Protein AF-A0A4V2B9X8-F1 (afdb_monomer_lite)

Structure (mmCIF, N/CA/C/O backbone):
data_AF-A0A4V2B9X8-F1
#
_entry.id   AF-A0A4V2B9X8-F1
#
loop_
_atom_site.group_PDB
_atom_site.id
_atom_site.type_symbol
_atom_site.label_atom_id
_atom_site.label_alt_id
_atom_site.label_comp_id
_atom_site.label_asym_id
_atom_site.label_entity_id
_atom_site.label_seq_id
_atom_site.pdbx_PDB_ins_code
_atom_site.Cartn_x
_atom_site.Cartn_y
_atom_site.Cartn_z
_atom_site.occupancy
_atom_site.B_iso_or_equiv
_atom_site.auth_seq_id
_atom_site.auth_comp_id
_atom_site.auth_asym_id
_atom_site.auth_atom_id
_atom_site.pdbx_PDB_model_num
ATOM 1 N N . MET A 1 1 ? 55.055 10.905 17.770 1.00 69.06 1 MET A N 1
ATOM 2 C CA . MET A 1 1 ? 53.898 10.118 18.263 1.00 69.06 1 MET A CA 1
ATOM 3 C C . MET A 1 1 ? 52.654 10.971 18.536 1.00 69.06 1 MET A C 1
ATOM 5 O O . MET A 1 1 ? 51.637 10.698 17.923 1.00 69.06 1 MET A O 1
ATOM 9 N N . LYS A 1 2 ? 52.709 12.044 19.347 1.00 72.94 2 LYS A N 1
ATOM 10 C CA . LYS A 1 2 ? 51.524 12.876 19.689 1.00 72.94 2 LYS A CA 1
ATOM 11 C C . LYS A 1 2 ? 50.773 13.483 18.485 1.00 72.94 2 LYS A C 1
ATOM 13 O O . LYS A 1 2 ? 49.552 13.467 18.461 1.00 72.94 2 LYS A O 1
ATOM 18 N N . LYS A 1 3 ? 51.497 13.963 17.465 1.00 81.25 3 LYS A N 1
ATOM 19 C CA . LYS A 1 3 ? 50.902 14.533 16.236 1.00 81.25 3 LYS A CA 1
ATOM 20 C C . LYS A 1 3 ? 50.180 13.485 15.379 1.00 81.25 3 LYS A C 1
ATOM 22 O O . LYS A 1 3 ? 49.126 13.776 14.837 1.00 81.25 3 LYS A O 1
ATOM 27 N N . LEU A 1 4 ? 50.724 12.267 15.313 1.00 87.56 4 LEU A N 1
ATOM 28 C CA . LEU A 1 4 ? 50.104 11.138 14.610 1.00 87.56 4 LEU A CA 1
ATOM 29 C C . LEU A 1 4 ? 48.800 10.719 15.305 1.00 87.56 4 LEU A C 1
ATOM 31 O O . LEU A 1 4 ? 47.797 10.464 14.654 1.00 87.56 4 LEU A O 1
ATOM 35 N N . LEU A 1 5 ? 48.819 10.716 16.639 1.00 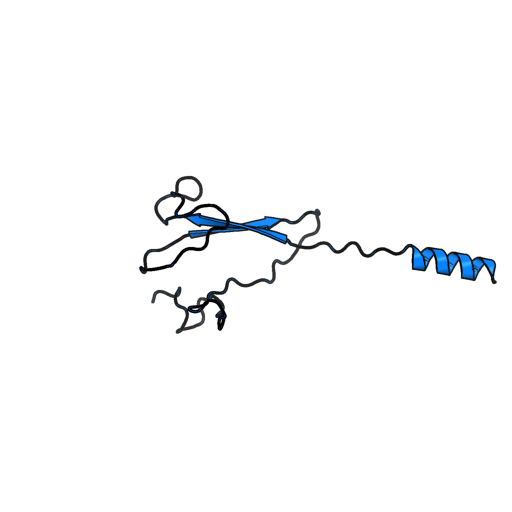90.12 5 LEU A N 1
ATOM 36 C CA . LEU A 1 5 ? 47.675 10.359 17.473 1.00 90.12 5 LEU A CA 1
ATOM 37 C C . LEU A 1 5 ? 46.546 11.397 17.362 1.00 90.12 5 LEU A C 1
ATOM 39 O O . LEU A 1 5 ? 45.386 11.027 17.227 1.00 90.12 5 LEU A O 1
ATOM 43 N N . LEU A 1 6 ? 46.893 12.688 17.321 1.00 90.81 6 LEU A N 1
ATOM 44 C CA . LEU A 1 6 ? 45.939 13.771 17.066 1.00 90.81 6 LEU A CA 1
ATOM 45 C C . LEU A 1 6 ? 45.311 13.658 15.666 1.00 90.81 6 LEU A C 1
ATOM 47 O O . LEU A 1 6 ? 44.109 13.842 15.515 1.00 90.81 6 LEU A O 1
ATOM 51 N N . PHE A 1 7 ? 46.110 13.311 14.654 1.00 89.19 7 PHE A N 1
ATOM 52 C CA . PHE A 1 7 ? 45.627 13.141 13.282 1.00 89.19 7 PHE A CA 1
ATOM 53 C C . PHE A 1 7 ? 44.679 11.939 13.146 1.00 89.19 7 PHE A C 1
ATOM 55 O O . PHE A 1 7 ? 43.623 12.050 12.530 1.00 89.19 7 PHE A O 1
ATOM 62 N N . ALA A 1 8 ? 45.012 10.813 13.784 1.00 88.31 8 ALA A N 1
ATOM 63 C CA . ALA A 1 8 ? 44.138 9.643 13.854 1.00 88.31 8 ALA A CA 1
ATOM 64 C C . ALA A 1 8 ? 42.822 9.952 14.589 1.00 88.31 8 ALA A C 1
ATOM 66 O O . ALA A 1 8 ? 41.755 9.527 14.154 1.00 88.31 8 ALA A O 1
ATOM 67 N N . PHE A 1 9 ? 42.882 10.744 15.663 1.00 89.56 9 PHE A N 1
ATOM 68 C CA . PHE A 1 9 ? 41.694 11.187 16.390 1.00 89.56 9 PHE A CA 1
ATOM 69 C C . PHE A 1 9 ? 40.788 12.084 15.532 1.00 89.56 9 PHE A C 1
ATOM 71 O O . PHE A 1 9 ? 39.579 11.883 15.520 1.00 89.56 9 PHE A O 1
ATOM 78 N N . LEU A 1 10 ? 41.352 13.016 14.755 1.00 88.94 10 LEU A N 1
ATOM 79 C CA . LEU A 1 10 ? 40.588 13.855 13.819 1.00 88.94 10 LEU A CA 1
ATOM 80 C C . LEU A 1 10 ? 39.931 13.048 12.688 1.00 88.94 10 LEU A C 1
ATOM 82 O O . LEU A 1 10 ? 38.807 13.356 12.296 1.00 88.94 10 LEU A O 1
ATOM 86 N N . LEU A 1 11 ? 40.593 12.003 12.185 1.00 87.88 11 LEU A N 1
ATOM 87 C CA . LEU A 1 11 ? 40.023 11.103 11.173 1.00 87.88 11 LEU A CA 1
ATOM 88 C C . LEU A 1 11 ? 38.858 10.275 11.727 1.00 87.88 11 LEU A C 1
ATOM 90 O O . LEU A 1 11 ? 37.837 10.122 11.065 1.00 87.88 11 LEU A O 1
ATOM 94 N N . LEU A 1 12 ? 38.974 9.785 12.962 1.00 84.50 12 LEU A N 1
ATOM 95 C CA . LEU A 1 12 ? 37.888 9.065 13.631 1.00 84.50 12 LEU A CA 1
ATOM 96 C C . LEU A 1 12 ? 36.725 9.995 14.005 1.00 84.50 12 LEU A C 1
ATOM 98 O O . LEU A 1 12 ? 35.568 9.613 13.865 1.00 84.50 12 LEU A O 1
ATOM 102 N N . ALA A 1 13 ? 37.017 11.228 14.423 1.00 82.44 13 ALA A N 1
ATOM 103 C CA . ALA A 1 13 ? 36.007 12.227 14.771 1.00 82.44 13 ALA A CA 1
ATOM 104 C C . ALA A 1 13 ? 35.258 12.796 13.552 1.00 82.44 13 ALA A C 1
ATOM 106 O O . ALA A 1 13 ? 34.179 13.359 13.713 1.00 82.44 13 ALA A O 1
ATOM 107 N N . SER A 1 14 ? 35.810 12.654 12.343 1.00 79.62 14 SER A N 1
ATOM 108 C CA . SER A 1 14 ? 35.170 13.070 11.085 1.00 79.62 14 SER A CA 1
ATOM 109 C C . SER A 1 14 ? 34.459 11.927 10.351 1.00 79.62 14 SER A C 1
ATOM 111 O O . SER A 1 14 ? 33.884 12.142 9.282 1.00 79.62 14 SER A O 1
ATOM 113 N N . TYR A 1 15 ? 34.442 10.718 10.922 1.00 78.69 15 TYR A N 1
ATOM 114 C CA . TYR A 1 15 ? 33.696 9.600 10.360 1.00 78.69 15 TYR A CA 1
ATOM 115 C C . TYR A 1 15 ? 32.184 9.841 10.481 1.00 78.69 15 TYR A C 1
ATOM 117 O O . TYR A 1 15 ? 31.653 10.021 11.576 1.00 78.69 15 TYR A O 1
ATOM 125 N N . SER A 1 16 ? 31.476 9.807 9.352 1.00 74.56 16 SER A N 1
ATOM 126 C CA . SER A 1 16 ? 30.013 9.839 9.308 1.00 74.56 16 SER A CA 1
ATOM 127 C C . SER A 1 16 ? 29.491 8.573 8.634 1.00 74.56 16 SER A C 1
ATOM 129 O O . SER A 1 16 ? 29.966 8.167 7.574 1.00 74.56 16 SER A O 1
ATOM 131 N N . ASN A 1 17 ? 28.506 7.931 9.263 1.00 68.19 17 ASN A N 1
ATOM 132 C CA . ASN A 1 17 ? 27.790 6.815 8.657 1.00 68.19 17 ASN A CA 1
ATOM 133 C C . ASN A 1 17 ? 26.674 7.373 7.771 1.00 68.19 17 ASN A C 1
ATOM 135 O O . ASN A 1 17 ? 25.725 7.969 8.279 1.00 68.19 17 ASN A O 1
ATOM 139 N N . VAL A 1 18 ? 26.754 7.152 6.460 1.00 63.09 18 VAL A N 1
ATOM 140 C CA . VAL A 1 18 ? 25.622 7.388 5.556 1.00 63.09 18 VAL A CA 1
ATOM 141 C C . VAL A 1 18 ? 24.869 6.073 5.411 1.00 63.09 18 VAL A C 1
ATOM 143 O O . VAL A 1 18 ? 25.284 5.177 4.679 1.00 63.09 18 VAL A O 1
ATOM 146 N N . PHE A 1 19 ? 23.764 5.937 6.140 1.00 64.81 19 PHE A N 1
ATOM 147 C CA . PHE A 1 19 ? 22.881 4.792 5.975 1.00 64.81 19 PHE A CA 1
ATOM 148 C C . PHE A 1 19 ? 21.922 5.029 4.820 1.00 64.81 19 PHE A C 1
ATOM 150 O O . PHE A 1 19 ? 21.273 6.064 4.688 1.00 64.81 19 PHE A O 1
ATOM 157 N N . ALA A 1 20 ? 21.829 4.017 3.979 1.00 63.84 20 ALA A N 1
ATOM 158 C CA . ALA A 1 20 ? 20.970 4.011 2.827 1.00 63.84 20 ALA A CA 1
ATOM 159 C C . ALA A 1 20 ? 19.636 3.351 3.223 1.00 63.84 20 ALA A C 1
ATOM 161 O O . ALA A 1 20 ? 19.571 2.124 3.329 1.00 63.84 20 ALA A O 1
ATOM 162 N N . TYR A 1 21 ? 18.592 4.146 3.454 1.00 73.94 21 TYR A N 1
ATOM 163 C CA . TYR A 1 21 ? 17.283 3.661 3.905 1.00 73.94 21 TYR A CA 1
ATOM 164 C C . TYR A 1 21 ? 16.297 3.502 2.743 1.00 73.94 21 TYR A C 1
ATOM 166 O O . TYR A 1 21 ? 16.285 4.315 1.822 1.00 73.94 21 TYR A O 1
ATOM 174 N N . LEU A 1 22 ? 15.471 2.451 2.797 1.00 85.00 22 LEU A N 1
ATOM 175 C CA . LEU A 1 22 ? 14.195 2.444 2.084 1.00 85.00 22 LEU A CA 1
ATOM 176 C C . LEU A 1 22 ? 13.201 3.231 2.926 1.00 85.00 22 LEU A C 1
ATOM 178 O O . LEU A 1 22 ? 13.005 2.907 4.100 1.00 85.00 22 LEU A O 1
ATOM 182 N N . THR A 1 23 ? 12.565 4.224 2.322 1.00 86.62 23 THR A N 1
ATOM 183 C CA . THR A 1 23 ? 11.543 5.025 2.995 1.00 86.62 23 THR A CA 1
ATOM 184 C C . THR A 1 23 ? 10.202 4.751 2.341 1.00 86.62 23 THR A C 1
ATOM 186 O O . THR A 1 23 ? 10.076 4.876 1.124 1.00 86.62 23 THR A O 1
ATOM 189 N N . GLN A 1 24 ? 9.201 4.380 3.138 1.00 88.44 24 GLN A N 1
ATOM 190 C CA . GLN A 1 24 ? 7.816 4.388 2.683 1.00 88.44 24 GLN A CA 1
ATOM 19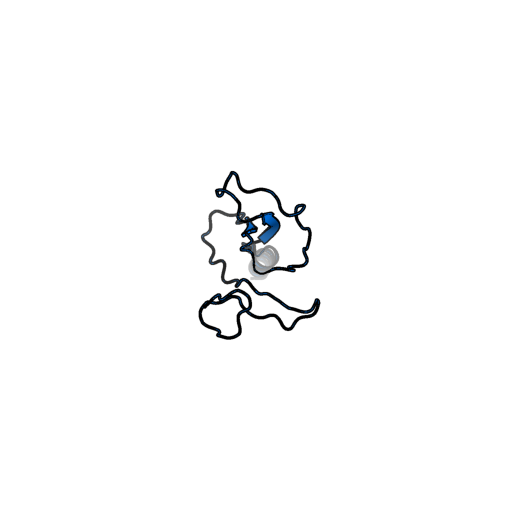1 C C . GLN A 1 24 ? 7.292 5.823 2.771 1.00 88.44 24 GLN A C 1
ATOM 193 O O . GLN A 1 24 ? 7.347 6.423 3.843 1.00 88.44 24 GLN A O 1
ATOM 198 N N . GLY A 1 25 ? 6.839 6.367 1.644 1.00 91.75 25 GLY A N 1
ATOM 199 C CA . GLY A 1 25 ? 6.292 7.720 1.562 1.00 91.75 25 GLY A CA 1
ATOM 200 C C . GLY A 1 25 ? 4.783 7.698 1.759 1.00 91.75 25 GLY A C 1
ATOM 201 O O . GLY A 1 25 ? 4.283 7.659 2.881 1.00 91.75 25 GLY A O 1
ATOM 202 N N . HIS A 1 26 ? 4.067 7.683 0.642 1.00 95.69 26 HIS A N 1
ATOM 203 C CA . HIS A 1 26 ? 2.615 7.752 0.604 1.00 95.69 26 HIS A CA 1
ATOM 204 C C . HIS A 1 26 ? 1.946 6.395 0.382 1.00 95.69 26 HIS A C 1
ATOM 206 O O . HIS A 1 26 ? 2.541 5.445 -0.138 1.00 95.69 26 HIS A O 1
ATOM 212 N N . PHE A 1 27 ? 0.661 6.314 0.721 1.00 95.50 27 PHE A N 1
ATOM 213 C CA . PHE A 1 27 ? -0.201 5.218 0.283 1.00 95.50 27 PHE A CA 1
ATOM 214 C C . PHE A 1 27 ? -1.514 5.730 -0.299 1.00 95.50 27 PHE A C 1
ATOM 216 O O . PHE A 1 27 ? -1.971 6.843 -0.018 1.00 95.50 27 PHE A O 1
ATOM 223 N N . ARG A 1 28 ? -2.159 4.899 -1.123 1.00 96.75 28 ARG A N 1
ATOM 224 C CA . ARG A 1 28 ? -3.493 5.216 -1.633 1.00 96.75 28 ARG A CA 1
ATOM 225 C C . ARG A 1 28 ? -4.315 3.985 -1.976 1.00 96.75 28 ARG A C 1
ATOM 227 O O . ARG A 1 28 ? -3.817 3.025 -2.564 1.00 96.75 28 ARG A O 1
ATOM 234 N N . TRP A 1 29 ? -5.604 4.058 -1.660 1.00 95.94 29 TRP A N 1
ATOM 235 C CA . TRP A 1 29 ? -6.582 3.017 -1.964 1.00 95.94 29 TRP A CA 1
ATOM 236 C C . TRP A 1 29 ? -7.232 3.237 -3.334 1.00 95.94 29 TRP A C 1
ATOM 238 O O . TRP A 1 29 ? -7.676 4.345 -3.657 1.00 95.94 29 TRP A O 1
ATOM 248 N N . ARG A 1 30 ? -7.349 2.167 -4.125 1.00 96.50 30 ARG A N 1
ATOM 249 C CA . ARG A 1 30 ? -8.125 2.126 -5.375 1.00 96.50 30 ARG A CA 1
ATOM 250 C C . ARG A 1 30 ? -9.209 1.061 -5.319 1.00 96.50 30 ARG A C 1
ATOM 252 O O . ARG A 1 30 ? -9.058 0.038 -4.650 1.00 96.50 30 ARG A O 1
ATOM 259 N N . ASN A 1 31 ? -10.286 1.302 -6.056 1.00 95.06 31 ASN A N 1
ATOM 260 C CA . ASN A 1 31 ? -11.260 0.261 -6.353 1.00 95.06 31 ASN A CA 1
ATOM 261 C C . ASN A 1 31 ? -10.635 -0.780 -7.305 1.00 95.06 31 ASN A C 1
ATOM 263 O O . ASN A 1 31 ? -9.657 -0.501 -8.004 1.00 95.06 31 ASN A O 1
ATOM 267 N N . ASN A 1 32 ? -11.168 -2.003 -7.313 1.00 94.69 32 ASN A N 1
ATOM 268 C CA . ASN A 1 32 ? -10.751 -3.056 -8.244 1.00 94.69 32 ASN A CA 1
ATOM 269 C C . ASN A 1 32 ? -11.611 -3.038 -9.523 1.00 94.69 32 ASN A C 1
ATOM 271 O O . ASN A 1 32 ? -12.251 -4.028 -9.855 1.00 94.69 32 ASN A O 1
ATOM 275 N N . ASP A 1 33 ? -11.665 -1.898 -10.211 1.00 95.69 33 ASP A N 1
ATOM 276 C CA . ASP A 1 33 ? -12.618 -1.600 -11.296 1.00 95.69 33 ASP A CA 1
ATOM 277 C C . ASP A 1 33 ? -11.942 -1.174 -12.614 1.00 95.69 33 ASP A C 1
ATOM 279 O O . ASP A 1 33 ? -12.536 -0.497 -13.448 1.00 95.69 33 ASP A O 1
ATOM 283 N N . GLY A 1 34 ? -10.685 -1.564 -12.822 1.00 94.38 34 GLY A N 1
ATOM 284 C CA . GLY A 1 34 ? -9.946 -1.213 -14.033 1.00 94.38 34 GLY A CA 1
ATOM 285 C C . GLY A 1 34 ? -8.552 -1.819 -14.081 1.00 94.38 34 GLY A C 1
ATOM 286 O O . GLY A 1 34 ? -8.253 -2.794 -13.388 1.00 94.38 34 GLY A O 1
ATOM 287 N N . THR A 1 35 ? -7.666 -1.225 -14.873 1.00 93.88 35 THR A N 1
ATOM 288 C CA . THR A 1 35 ? -6.251 -1.607 -14.948 1.00 93.88 35 THR A CA 1
ATOM 289 C C . THR A 1 35 ? -5.440 -0.886 -13.876 1.00 93.88 35 THR A C 1
ATOM 291 O O . THR A 1 35 ? -5.975 -0.163 -13.029 1.00 93.88 35 THR A O 1
ATOM 294 N N . GLU A 1 36 ? -4.125 -1.075 -13.908 1.00 88.25 36 GLU A N 1
ATOM 295 C CA . GLU A 1 36 ? -3.203 -0.315 -13.081 1.00 88.25 36 GLU A CA 1
ATOM 296 C C . GLU A 1 36 ? -3.408 1.211 -13.239 1.00 88.25 36 GLU A C 1
ATOM 298 O O . GLU A 1 36 ? -3.443 1.948 -12.243 1.00 88.25 36 GLU A O 1
ATOM 303 N N . THR A 1 37 ? -3.587 1.684 -14.474 1.00 91.56 37 THR A N 1
ATOM 304 C CA . THR A 1 37 ? -3.710 3.110 -14.798 1.00 91.56 37 THR A CA 1
ATOM 305 C C . THR A 1 37 ? -5.146 3.625 -14.685 1.00 91.56 37 THR A C 1
ATOM 307 O O . THR A 1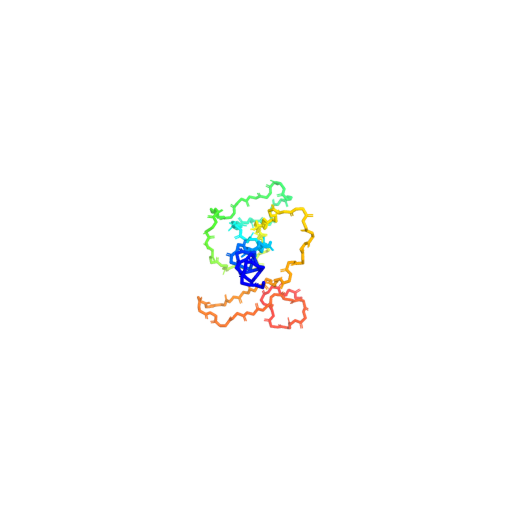 37 ? -5.331 4.763 -14.252 1.00 91.56 37 THR A O 1
ATOM 310 N N . THR A 1 38 ? -6.157 2.801 -14.996 1.00 95.50 38 THR A N 1
ATOM 311 C CA . THR A 1 38 ? -7.553 3.258 -15.149 1.00 95.50 38 THR A CA 1
ATOM 312 C C . THR A 1 38 ? -8.473 3.036 -13.948 1.00 95.50 38 THR A C 1
ATOM 314 O O . THR A 1 38 ? -9.542 3.636 -13.921 1.00 95.50 38 THR A O 1
ATOM 317 N N . ALA A 1 39 ? -8.096 2.220 -12.955 1.00 96.88 39 ALA A N 1
ATOM 318 C CA . ALA A 1 39 ? -8.939 1.982 -11.771 1.00 96.88 39 ALA A CA 1
ATOM 319 C C . ALA A 1 39 ? -9.338 3.289 -11.059 1.00 96.88 39 ALA A C 1
ATOM 321 O O . ALA A 1 39 ? -8.573 4.242 -11.051 1.00 96.88 39 ALA A O 1
ATOM 322 N N . THR A 1 40 ? -10.480 3.395 -10.395 1.00 96.62 40 THR A N 1
ATOM 323 C CA . THR A 1 40 ? -10.854 4.651 -9.716 1.00 96.62 40 THR A CA 1
ATOM 324 C C . THR A 1 40 ? -10.213 4.771 -8.327 1.00 96.62 40 THR A C 1
ATOM 326 O O . THR A 1 40 ? -9.838 3.779 -7.692 1.00 96.62 40 THR A O 1
ATOM 329 N N . TRP A 1 41 ? -10.022 6.004 -7.844 1.00 95.81 41 TRP A N 1
ATOM 330 C CA . TRP A 1 41 ? -9.544 6.243 -6.478 1.00 95.81 41 TRP A CA 1
ATOM 331 C C . TRP A 1 41 ? -10.661 5.953 -5.480 1.00 95.81 41 TRP A C 1
ATOM 333 O O . TRP A 1 41 ? -11.753 6.502 -5.602 1.00 95.81 41 TRP A O 1
ATOM 343 N N . LYS A 1 42 ? -10.380 5.123 -4.472 1.00 95.62 42 LYS A N 1
ATOM 344 C CA . LYS A 1 42 ? -11.347 4.830 -3.405 1.00 95.62 42 LYS A CA 1
ATOM 345 C C . LYS A 1 42 ? -11.319 5.890 -2.305 1.00 95.62 42 LYS A C 1
ATOM 347 O O . LYS A 1 42 ? -12.337 6.147 -1.675 1.00 95.62 42 LYS A O 1
ATOM 352 N N . ALA A 1 43 ? -10.152 6.488 -2.079 1.00 97.00 43 ALA A N 1
ATOM 353 C CA . ALA A 1 43 ? -9.937 7.529 -1.084 1.00 97.00 43 ALA A CA 1
ATOM 354 C C . ALA A 1 43 ? -8.848 8.523 -1.523 1.00 97.00 43 ALA A C 1
ATOM 356 O O . ALA A 1 43 ? -8.130 8.323 -2.517 1.00 97.00 43 ALA A O 1
ATOM 357 N N . GLY A 1 44 ? -8.726 9.607 -0.753 1.00 97.62 44 GLY A N 1
ATOM 358 C CA . GLY A 1 44 ? -7.577 10.507 -0.800 1.00 97.62 44 GLY A CA 1
ATOM 359 C C . GLY A 1 44 ? -6.259 9.773 -0.533 1.00 97.62 44 GLY A C 1
ATOM 360 O O . GLY A 1 44 ? -6.243 8.647 -0.031 1.00 97.62 44 GLY A O 1
ATOM 361 N N . GLN A 1 45 ? -5.146 10.405 -0.903 1.00 97.44 45 GLN A N 1
ATOM 362 C CA . GLN A 1 45 ? -3.824 9.930 -0.495 1.00 97.44 45 GLN A CA 1
ATOM 363 C C . GLN A 1 45 ? -3.719 9.980 1.033 1.00 97.44 45 GLN A C 1
ATOM 365 O O . GLN A 1 45 ? -4.331 10.846 1.658 1.00 97.44 45 GLN A O 1
ATOM 370 N N . ASP A 1 46 ? -3.009 9.020 1.620 1.00 96.56 46 ASP A N 1
ATOM 371 C CA . ASP A 1 46 ? -2.749 8.925 3.062 1.00 96.56 46 ASP A CA 1
ATOM 372 C C . ASP A 1 46 ? -4.016 8.909 3.936 1.00 96.56 46 ASP A C 1
ATOM 374 O O . ASP A 1 46 ? -3.998 9.214 5.126 1.00 96.56 46 ASP A O 1
ATOM 378 N N . THR A 1 47 ? -5.147 8.533 3.337 1.00 95.38 47 THR A N 1
ATOM 379 C CA . THR A 1 47 ? -6.445 8.488 4.004 1.00 95.38 47 THR A CA 1
ATOM 380 C C . THR A 1 47 ? -6.795 7.044 4.340 1.00 95.38 47 THR A C 1
ATOM 382 O O . THR A 1 47 ? -6.933 6.199 3.450 1.00 95.38 47 THR A O 1
ATOM 385 N N . ALA A 1 48 ? -6.956 6.755 5.631 1.00 90.31 48 ALA A N 1
ATOM 386 C CA . ALA A 1 48 ? -7.452 5.464 6.091 1.00 90.31 48 ALA A CA 1
ATOM 387 C C . ALA A 1 48 ? -8.900 5.234 5.626 1.00 90.31 48 ALA A C 1
ATOM 389 O O . ALA A 1 48 ? -9.692 6.168 5.508 1.00 90.31 48 ALA A O 1
ATOM 390 N N . ILE A 1 49 ? -9.255 3.973 5.394 1.00 90.06 49 ILE A N 1
ATOM 391 C CA . ILE A 1 49 ? -10.621 3.566 5.057 1.00 90.06 49 ILE A CA 1
ATOM 392 C C . ILE A 1 49 ? -11.093 2.494 6.030 1.00 90.06 49 ILE A C 1
ATOM 394 O O . ILE A 1 49 ? -10.294 1.728 6.567 1.00 90.06 49 ILE A O 1
ATOM 398 N N . LYS A 1 50 ? -12.409 2.392 6.197 1.00 87.06 50 LYS A N 1
ATOM 399 C CA . LYS A 1 50 ? -13.036 1.220 6.801 1.00 87.06 50 LYS A CA 1
ATOM 400 C C . LYS A 1 50 ? -13.406 0.240 5.687 1.00 87.06 50 LYS A C 1
ATOM 402 O O . LYS A 1 50 ? -14.127 0.613 4.765 1.00 87.06 50 LYS A O 1
ATOM 407 N N . ILE A 1 51 ? -12.919 -0.996 5.767 1.00 85.62 51 ILE A N 1
ATOM 408 C CA . ILE A 1 51 ? -13.332 -2.081 4.867 1.00 85.62 51 ILE A CA 1
ATOM 409 C C . ILE A 1 51 ? -14.636 -2.661 5.422 1.00 85.62 51 ILE A C 1
ATOM 411 O O . ILE A 1 51 ? -14.683 -3.090 6.572 1.00 85.62 51 ILE A O 1
ATOM 415 N N . THR A 1 52 ? -15.711 -2.595 4.637 1.00 86.69 52 THR A N 1
ATOM 416 C CA . THR A 1 52 ? -17.077 -2.964 5.065 1.00 86.69 52 THR A CA 1
ATOM 417 C C . THR A 1 52 ? -17.698 -4.081 4.235 1.00 86.69 52 THR A C 1
ATOM 419 O O . THR A 1 52 ? -18.798 -4.524 4.543 1.00 86.69 52 THR A O 1
ATOM 422 N N . ASP A 1 53 ? -17.038 -4.493 3.158 1.00 86.25 53 ASP A N 1
ATOM 423 C CA . ASP A 1 53 ? -17.468 -5.574 2.284 1.00 86.25 53 ASP A CA 1
ATOM 424 C C . ASP A 1 53 ? -16.262 -6.435 1.891 1.00 86.25 53 ASP A C 1
ATOM 426 O O . ASP A 1 53 ? -15.118 -6.124 2.224 1.00 86.25 53 ASP A O 1
ATOM 430 N N . HIS A 1 54 ? -16.532 -7.541 1.204 1.00 84.19 54 HIS A N 1
ATOM 431 C CA . HIS A 1 54 ? -15.509 -8.479 0.740 1.00 84.19 54 HIS A CA 1
ATOM 432 C C . HIS A 1 54 ? -15.085 -8.213 -0.710 1.00 84.19 54 HIS A C 1
ATOM 434 O O . HIS A 1 54 ? -14.512 -9.083 -1.366 1.00 84.19 54 HIS A O 1
ATOM 440 N N . LYS A 1 55 ? -15.399 -7.034 -1.265 1.00 86.56 55 LYS A N 1
ATOM 441 C CA . LYS A 1 55 ? -14.992 -6.728 -2.636 1.00 86.56 55 LYS A CA 1
ATOM 442 C C . LYS A 1 55 ? -13.485 -6.533 -2.667 1.00 86.56 55 LYS A C 1
ATOM 444 O O . LYS A 1 55 ? -12.913 -5.854 -1.816 1.00 86.56 55 LYS A O 1
ATOM 449 N N . ALA A 1 56 ? -12.853 -7.084 -3.699 1.00 89.12 56 ALA A N 1
ATOM 450 C CA . ALA A 1 56 ? -11.440 -6.856 -3.935 1.00 89.12 56 ALA A CA 1
ATOM 451 C C . ALA A 1 56 ? -11.138 -5.347 -3.974 1.00 89.12 56 ALA A C 1
ATOM 453 O O . ALA A 1 56 ? -11.834 -4.555 -4.616 1.00 89.12 56 ALA A O 1
ATOM 454 N N . ILE A 1 57 ? -10.070 -4.966 -3.285 1.00 91.31 57 ILE A N 1
ATOM 455 C CA . ILE A 1 57 ? -9.565 -3.602 -3.176 1.00 91.31 57 ILE A CA 1
ATOM 456 C C . ILE A 1 57 ? -8.078 -3.606 -3.517 1.00 91.31 57 ILE A C 1
ATOM 458 O O . ILE A 1 57 ? -7.397 -4.615 -3.349 1.00 91.31 57 ILE A O 1
ATOM 462 N N . ARG A 1 58 ? -7.560 -2.479 -4.004 1.00 94.25 58 ARG A N 1
ATOM 463 C CA . ARG A 1 58 ? -6.142 -2.326 -4.330 1.00 94.25 58 ARG A CA 1
ATOM 464 C C . ARG A 1 58 ? -5.487 -1.302 -3.411 1.00 94.25 58 ARG A C 1
ATOM 466 O O . ARG A 1 58 ? -6.006 -0.197 -3.241 1.00 94.25 58 ARG A O 1
ATOM 473 N N . LEU A 1 59 ? -4.323 -1.655 -2.878 1.00 92.88 59 LEU A N 1
ATOM 474 C CA . LEU A 1 59 ? -3.434 -0.756 -2.149 1.00 92.88 59 LEU A CA 1
ATOM 475 C C . LEU A 1 59 ? -2.240 -0.402 -3.040 1.00 92.88 59 LEU A C 1
ATOM 477 O O . LEU A 1 59 ? -1.595 -1.288 -3.595 1.00 92.88 59 LEU A O 1
ATOM 481 N N . ARG A 1 60 ? -1.938 0.890 -3.168 1.00 93.94 60 ARG A N 1
AT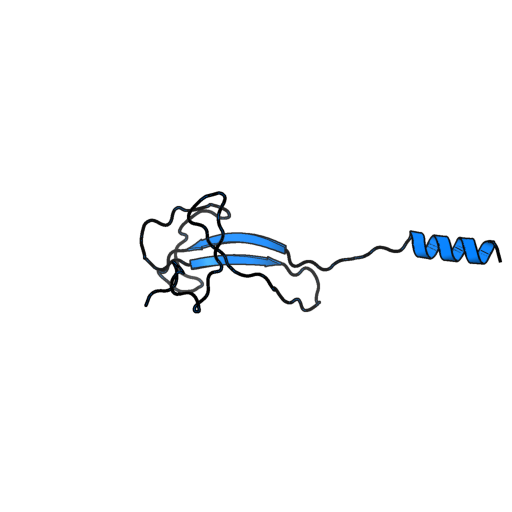OM 482 C CA . ARG A 1 60 ? -0.671 1.380 -3.719 1.00 93.94 60 ARG A CA 1
ATOM 483 C C . ARG A 1 60 ? 0.174 1.961 -2.599 1.00 93.94 60 ARG A C 1
ATOM 485 O O . ARG A 1 60 ? -0.349 2.709 -1.775 1.00 93.94 60 ARG A O 1
ATOM 492 N N . ILE A 1 61 ? 1.461 1.636 -2.613 1.00 93.19 61 ILE A N 1
ATOM 493 C CA . ILE A 1 61 ? 2.447 2.081 -1.629 1.00 93.19 61 ILE A CA 1
ATOM 494 C C . ILE A 1 61 ? 3.619 2.689 -2.389 1.00 93.19 61 ILE A C 1
ATOM 496 O O . ILE A 1 61 ? 4.096 2.109 -3.365 1.00 93.19 61 ILE A O 1
ATOM 500 N N . GLU A 1 62 ? 4.073 3.849 -1.942 1.00 92.81 62 GLU A N 1
ATOM 501 C CA . GLU A 1 62 ? 5.298 4.465 -2.420 1.00 92.81 62 GLU A CA 1
ATOM 502 C C . GLU A 1 62 ? 6.480 4.010 -1.568 1.00 92.81 62 GLU A C 1
ATOM 504 O O . GLU A 1 62 ? 6.471 4.145 -0.344 1.00 92.81 62 GLU A O 1
ATOM 509 N N . ILE A 1 63 ? 7.515 3.501 -2.232 1.00 89.75 63 ILE A N 1
ATOM 510 C CA . ILE A 1 63 ? 8.791 3.147 -1.616 1.00 89.75 63 ILE A CA 1
ATOM 511 C C . ILE A 1 63 ? 9.886 3.892 -2.372 1.00 89.75 63 ILE A C 1
ATOM 513 O O . ILE A 1 63 ? 10.049 3.712 -3.577 1.00 89.75 63 ILE A O 1
ATOM 517 N N . SER A 1 64 ? 10.649 4.706 -1.651 1.00 88.94 64 SER A N 1
ATOM 518 C CA . SER A 1 64 ? 11.786 5.442 -2.189 1.00 88.94 64 SER A CA 1
ATOM 519 C C . SER A 1 64 ? 13.094 4.743 -1.834 1.00 88.94 64 SER A C 1
ATOM 521 O O . SER A 1 64 ? 13.334 4.384 -0.677 1.00 88.94 64 SER A O 1
ATOM 523 N N . ASN A 1 65 ? 13.946 4.565 -2.845 1.00 86.94 65 ASN A N 1
ATOM 524 C CA . ASN A 1 65 ? 15.343 4.184 -2.693 1.00 86.94 65 ASN A CA 1
ATOM 525 C C . ASN A 1 65 ? 16.207 5.320 -3.247 1.00 86.94 65 ASN A C 1
ATOM 527 O O . ASN A 1 65 ? 16.343 5.473 -4.458 1.00 86.94 65 ASN A O 1
ATOM 531 N N . SER A 1 66 ? 16.752 6.146 -2.358 1.00 81.38 66 SER A N 1
ATOM 532 C CA . SER A 1 66 ? 17.420 7.400 -2.724 1.00 81.38 66 SER A CA 1
ATOM 533 C C . SER A 1 66 ? 18.867 7.238 -3.197 1.00 81.38 66 SER A C 1
ATOM 535 O O . SER A 1 66 ? 19.528 8.228 -3.505 1.00 81.38 66 SER A O 1
ATOM 537 N N . ASN A 1 67 ? 19.384 6.010 -3.269 1.00 75.88 67 ASN A N 1
ATOM 538 C CA . ASN A 1 67 ? 20.683 5.727 -3.869 1.00 75.88 67 ASN A CA 1
ATOM 539 C C . ASN A 1 67 ? 20.629 4.511 -4.790 1.00 75.88 67 ASN A C 1
ATOM 541 O O . ASN A 1 67 ? 19.784 3.633 -4.656 1.00 75.88 67 ASN A O 1
ATOM 545 N N . ASN A 1 68 ? 21.593 4.437 -5.707 1.00 77.06 68 ASN A N 1
ATOM 546 C CA . ASN A 1 68 ? 21.723 3.361 -6.695 1.00 77.06 68 ASN A CA 1
ATOM 547 C C . ASN A 1 68 ? 22.190 2.021 -6.091 1.00 77.06 68 ASN A C 1
ATOM 549 O O . ASN A 1 68 ? 22.749 1.181 -6.792 1.00 77.06 68 ASN A O 1
ATOM 553 N N . ILE A 1 69 ? 22.003 1.815 -4.786 1.00 85.31 69 ILE A N 1
ATOM 554 C CA . ILE A 1 69 ? 22.332 0.567 -4.103 1.00 85.31 69 ILE A CA 1
ATOM 555 C C . ILE A 1 69 ? 21.073 -0.294 -4.077 1.00 85.31 69 ILE A C 1
ATOM 557 O O . ILE A 1 69 ? 20.010 0.158 -3.654 1.00 85.31 69 ILE A O 1
ATOM 561 N N . VAL A 1 70 ? 21.197 -1.552 -4.493 1.00 85.88 70 VAL A N 1
ATOM 562 C CA . VAL A 1 70 ? 20.108 -2.532 -4.399 1.00 85.88 70 VAL A CA 1
ATOM 563 C C . VAL A 1 70 ? 19.748 -2.766 -2.930 1.00 85.88 70 VAL A C 1
ATOM 565 O O . VAL A 1 70 ? 20.622 -2.983 -2.090 1.00 85.88 70 VAL A O 1
ATOM 568 N N . LYS A 1 71 ? 18.449 -2.734 -2.613 1.00 83.81 71 LYS A N 1
ATOM 569 C CA . LYS A 1 71 ? 17.925 -2.958 -1.260 1.00 83.81 71 LYS A CA 1
ATOM 570 C C . LYS A 1 71 ? 16.884 -4.053 -1.270 1.00 83.81 71 LYS A C 1
ATOM 572 O O . LYS A 1 71 ? 16.006 -4.066 -2.127 1.00 83.81 71 LYS A O 1
ATOM 577 N N . ASN A 1 72 ? 16.955 -4.928 -0.275 1.00 83.38 72 ASN A N 1
ATOM 578 C CA . ASN A 1 72 ? 15.857 -5.832 0.010 1.00 83.38 72 ASN A CA 1
ATOM 579 C C . ASN A 1 72 ? 14.807 -5.075 0.833 1.00 83.38 72 ASN A C 1
ATOM 581 O O . ASN A 1 72 ? 15.154 -4.417 1.814 1.00 83.38 72 ASN A O 1
ATOM 585 N N . ASN A 1 73 ? 13.543 -5.144 0.414 1.00 77.44 73 ASN A N 1
ATOM 586 C CA . ASN A 1 73 ? 12.454 -4.489 1.122 1.00 77.44 73 ASN A CA 1
ATOM 587 C C . ASN A 1 73 ? 12.246 -5.122 2.505 1.00 77.44 73 ASN A C 1
ATOM 589 O O . ASN A 1 73 ? 12.092 -4.384 3.469 1.00 77.44 73 ASN A O 1
ATOM 593 N N . GLY A 1 74 ? 12.344 -6.451 2.639 1.00 78.19 74 GLY A N 1
ATOM 594 C CA . GLY A 1 74 ? 12.292 -7.165 3.925 1.00 78.19 74 GLY A CA 1
ATOM 595 C C . GLY A 1 74 ? 11.115 -6.806 4.850 1.00 78.19 74 GLY A C 1
ATOM 596 O O . GLY A 1 74 ? 11.177 -7.119 6.037 1.00 78.19 74 GLY A O 1
ATOM 597 N N . ARG A 1 75 ? 10.091 -6.092 4.363 1.00 82.56 75 ARG A N 1
ATOM 598 C CA . ARG A 1 75 ? 8.872 -5.740 5.095 1.00 82.56 75 ARG A CA 1
ATOM 599 C C . ARG A 1 75 ? 7.726 -6.592 4.578 1.00 82.56 75 ARG A C 1
ATOM 601 O O . ARG A 1 75 ? 7.671 -6.942 3.401 1.00 82.56 75 ARG A O 1
ATOM 608 N N . GLU A 1 76 ? 6.797 -6.875 5.474 1.00 86.25 76 GLU A N 1
ATOM 609 C CA . GLU A 1 76 ? 5.577 -7.614 5.184 1.00 86.25 76 GLU A CA 1
ATOM 610 C C . GLU A 1 76 ? 4.382 -6.665 5.205 1.00 86.25 76 GLU A C 1
ATOM 612 O O . GLU A 1 76 ? 4.372 -5.674 5.940 1.00 86.25 76 GLU A O 1
ATOM 617 N N . LEU A 1 77 ? 3.355 -6.978 4.416 1.00 87.19 77 LEU A N 1
ATOM 618 C CA . LEU A 1 77 ? 2.074 -6.300 4.539 1.00 87.19 77 LEU A CA 1
ATOM 619 C C . LEU A 1 77 ? 1.288 -6.948 5.681 1.00 87.19 77 LEU A C 1
ATOM 621 O O . LEU A 1 77 ? 1.133 -8.167 5.722 1.00 87.19 77 LEU A O 1
ATOM 625 N N . GLN A 1 78 ? 0.789 -6.132 6.603 1.00 88.06 78 GLN A N 1
ATOM 626 C CA . GLN A 1 78 ? 0.044 -6.590 7.773 1.00 88.06 78 GLN A CA 1
ATOM 627 C C . GLN A 1 78 ? -1.307 -5.883 7.857 1.00 88.06 78 GLN A C 1
ATOM 629 O O . GLN A 1 78 ? -1.486 -4.789 7.319 1.00 88.06 78 GLN A O 1
ATOM 634 N N . TYR A 1 79 ? -2.256 -6.499 8.555 1.00 86.56 79 TYR A N 1
ATOM 635 C CA . TYR A 1 79 ? -3.556 -5.914 8.862 1.00 86.56 79 TYR A CA 1
ATOM 636 C C . TYR A 1 79 ? -3.898 -6.089 10.340 1.00 86.56 79 TYR A C 1
ATOM 638 O O . TYR A 1 79 ? -3.352 -6.955 11.020 1.00 86.56 79 TYR A O 1
ATOM 646 N N . ALA A 1 80 ? -4.823 -5.270 10.828 1.00 86.00 80 ALA A N 1
ATOM 647 C CA . ALA A 1 80 ? -5.409 -5.399 12.151 1.00 86.00 80 ALA A CA 1
ATOM 648 C C . ALA A 1 80 ? -6.909 -5.098 12.077 1.00 86.00 80 ALA A C 1
ATOM 650 O O . ALA A 1 80 ? -7.356 -4.284 11.269 1.00 86.00 80 ALA A O 1
ATOM 651 N N . THR A 1 81 ? -7.689 -5.744 12.939 1.00 85.19 81 THR A N 1
ATOM 652 C CA . THR A 1 81 ? -9.135 -5.497 13.097 1.00 85.19 81 THR A CA 1
ATOM 653 C C . THR A 1 81 ? -9.444 -4.468 14.192 1.00 85.19 81 THR A C 1
ATOM 655 O O . THR A 1 81 ? -10.600 -4.116 14.417 1.00 85.19 81 THR A O 1
ATOM 658 N N . SER A 1 82 ? -8.403 -3.953 14.849 1.00 86.56 82 SER A N 1
ATOM 659 C CA . SER A 1 82 ? -8.423 -2.930 15.896 1.00 86.56 82 SER A CA 1
ATOM 660 C C . SER A 1 82 ? -7.303 -1.922 15.628 1.00 86.56 82 SER A C 1
ATOM 6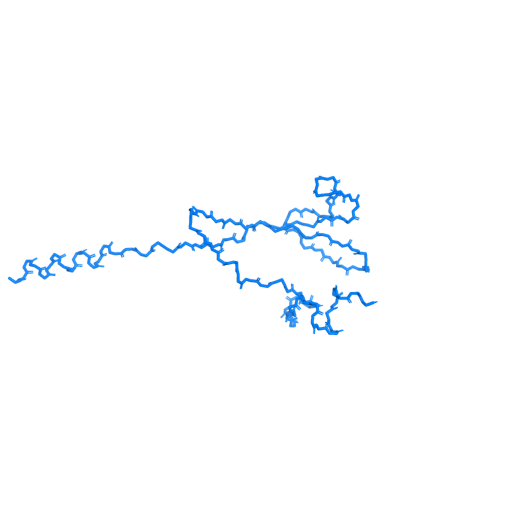62 O O . SER A 1 82 ? -6.261 -2.280 15.081 1.00 86.56 82 SER A O 1
ATOM 664 N N . VAL A 1 83 ? -7.498 -0.666 16.044 1.00 82.31 83 VAL A N 1
ATOM 665 C CA . VAL A 1 83 ? -6.527 0.430 15.851 1.00 8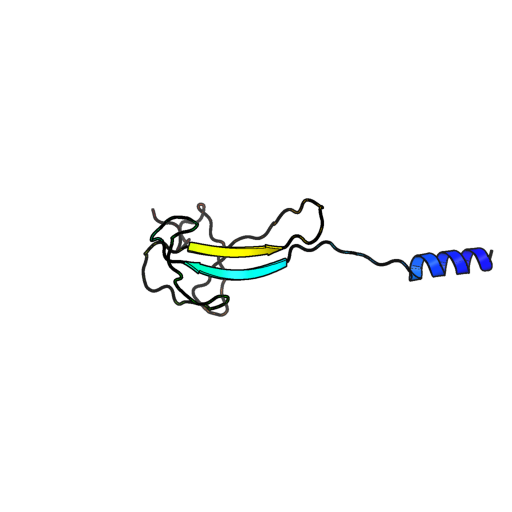2.31 83 VAL A CA 1
ATOM 666 C C . VAL A 1 83 ? -5.161 0.107 16.469 1.00 82.31 83 VAL A C 1
ATOM 668 O O . VAL A 1 83 ? -4.132 0.481 15.916 1.00 82.31 83 VAL A O 1
ATOM 671 N N . ASN A 1 84 ? -5.148 -0.628 17.583 1.00 88.62 84 ASN A N 1
ATOM 672 C CA . ASN A 1 84 ? -3.932 -0.938 18.339 1.00 88.62 84 ASN A CA 1
ATOM 673 C C . ASN A 1 84 ? -3.401 -2.358 18.075 1.00 88.62 84 ASN A C 1
ATOM 675 O O . ASN A 1 84 ? -2.516 -2.826 18.788 1.00 88.62 84 ASN A O 1
ATOM 679 N N . GLY A 1 85 ? -3.942 -3.059 17.075 1.00 88.12 85 GLY A N 1
ATOM 680 C CA . GLY A 1 85 ? -3.631 -4.463 16.833 1.00 88.12 85 GLY A CA 1
ATOM 681 C C . GLY A 1 85 ? -4.495 -5.441 17.651 1.00 88.12 85 GLY A C 1
ATOM 682 O O . GLY A 1 85 ? -5.525 -5.038 18.205 1.00 88.12 85 GLY A O 1
ATOM 683 N N . PRO A 1 86 ? -4.100 -6.728 17.717 1.00 90.06 86 PRO A N 1
ATOM 684 C CA . PRO A 1 86 ? -2.847 -7.279 17.187 1.00 90.06 86 PRO A CA 1
ATOM 685 C C . PRO A 1 86 ? -2.755 -7.191 15.657 1.00 90.06 86 PRO A C 1
ATOM 687 O O . PRO A 1 86 ? -3.771 -7.206 14.962 1.00 90.06 86 PRO A O 1
ATOM 690 N N . TRP A 1 87 ? -1.527 -7.075 15.148 1.00 88.25 87 TRP A N 1
ATOM 691 C CA . TRP A 1 87 ? -1.241 -7.081 13.714 1.00 88.25 87 TRP A CA 1
ATOM 692 C C . TRP A 1 87 ? -0.998 -8.510 13.238 1.00 88.25 87 TRP A C 1
ATOM 694 O O . TRP A 1 87 ? -0.297 -9.283 13.888 1.00 88.25 87 TRP A O 1
ATOM 704 N N . SER A 1 88 ? -1.579 -8.861 12.099 1.00 87.62 88 SER A N 1
ATOM 705 C CA . SER A 1 88 ? -1.415 -10.154 11.443 1.00 87.62 88 SER A CA 1
ATOM 706 C C . SER A 1 88 ? -0.826 -9.951 10.056 1.00 87.62 88 SER A C 1
ATOM 708 O O . SER A 1 88 ? -1.287 -9.099 9.296 1.00 87.62 88 SER A O 1
ATOM 710 N N . THR A 1 89 ? 0.199 -10.730 9.717 1.00 88.06 89 THR A N 1
ATOM 711 C CA . THR A 1 89 ? 0.791 -10.719 8.377 1.00 88.06 89 THR A CA 1
ATOM 712 C C . THR A 1 89 ? -0.209 -11.252 7.353 1.00 88.06 89 THR A C 1
ATOM 714 O O . THR A 1 89 ? -0.794 -12.320 7.537 1.00 88.06 89 THR A O 1
ATOM 717 N N . ILE A 1 90 ? -0.384 -10.516 6.254 1.00 85.81 90 ILE A N 1
ATOM 718 C CA . ILE A 1 90 ? -1.134 -10.985 5.091 1.00 85.81 90 ILE A CA 1
ATOM 719 C C . ILE A 1 90 ? -0.267 -12.022 4.379 1.00 85.81 90 ILE A C 1
ATOM 721 O O . ILE A 1 90 ? 0.760 -11.690 3.789 1.00 85.81 90 ILE A O 1
ATOM 725 N N . SER A 1 91 ? -0.677 -13.286 4.433 1.00 80.19 91 SER A N 1
ATOM 726 C CA . SER A 1 91 ? 0.002 -14.387 3.751 1.00 80.19 91 SER A CA 1
ATOM 727 C C . SER A 1 91 ? -0.993 -15.426 3.242 1.00 80.19 91 SER A C 1
ATOM 729 O O . SER A 1 91 ? -2.076 -15.602 3.800 1.00 80.19 91 SER A O 1
ATOM 731 N N . ASN A 1 92 ? -0.610 -16.164 2.202 1.00 71.75 92 ASN A N 1
ATOM 732 C CA . ASN A 1 92 ? -1.418 -17.271 1.675 1.00 71.75 92 ASN A CA 1
ATOM 733 C C . ASN A 1 92 ? -1.365 -18.526 2.571 1.00 71.75 92 ASN A C 1
ATOM 735 O O . ASN A 1 92 ? -2.003 -19.523 2.260 1.00 71.75 92 ASN A O 1
ATOM 739 N N . ALA A 1 93 ? -0.572 -18.501 3.648 1.00 64.31 93 ALA A N 1
ATOM 740 C CA . ALA A 1 93 ? -0.256 -19.663 4.478 1.00 64.31 93 ALA A CA 1
ATOM 741 C C . ALA A 1 93 ? -1.066 -19.737 5.784 1.00 64.31 93 ALA A C 1
ATOM 743 O O . ALA A 1 93 ? -0.885 -20.674 6.556 1.00 64.31 93 ALA A O 1
ATOM 744 N N . SER A 1 94 ? -1.932 -18.757 6.058 1.00 59.59 94 SER A N 1
ATOM 745 C CA . SER A 1 94 ? -2.778 -18.744 7.254 1.00 59.59 94 SER A CA 1
ATOM 746 C C . SER A 1 94 ? -4.245 -18.923 6.874 1.00 59.59 94 SER A C 1
ATOM 748 O O . SER A 1 94 ? -4.791 -18.138 6.095 1.00 59.59 94 SER A O 1
ATOM 750 N N . GLU A 1 95 ? -4.898 -19.925 7.468 1.00 59.59 95 GLU A N 1
ATOM 751 C CA . GLU A 1 95 ? -6.356 -20.126 7.397 1.00 59.59 95 GLU A CA 1
ATOM 752 C C . GLU A 1 95 ? -7.132 -18.970 8.059 1.00 59.59 95 GLU A C 1
ATOM 754 O O . GLU A 1 95 ? -8.321 -18.793 7.818 1.00 59.59 95 GLU A O 1
ATOM 759 N N . ILE A 1 96 ? -6.449 -18.145 8.863 1.00 60.16 96 ILE A N 1
ATOM 760 C CA . ILE A 1 96 ? -7.012 -17.007 9.605 1.00 60.16 96 ILE A CA 1
ATOM 761 C C . ILE A 1 96 ? -6.575 -15.677 8.961 1.00 60.16 96 ILE A C 1
ATOM 763 O O . ILE A 1 96 ? -6.457 -14.657 9.632 1.00 60.16 96 ILE A O 1
ATOM 767 N N . ASN A 1 97 ? -6.277 -15.654 7.659 1.00 69.31 97 ASN A N 1
ATOM 768 C CA . ASN A 1 97 ? -6.029 -14.404 6.943 1.00 69.31 97 ASN A CA 1
ATOM 769 C C . ASN A 1 97 ? -7.346 -13.861 6.369 1.00 69.31 97 ASN A C 1
ATOM 771 O O . ASN A 1 97 ? -7.935 -14.469 5.481 1.00 69.31 97 ASN A O 1
ATOM 775 N N . ALA A 1 98 ? -7.765 -12.673 6.815 1.00 73.19 98 ALA A N 1
ATOM 776 C CA . ALA A 1 98 ? -8.967 -11.989 6.322 1.00 73.19 98 ALA A CA 1
ATOM 777 C C . ALA A 1 98 ? -8.931 -11.661 4.812 1.00 73.19 98 ALA A C 1
ATOM 779 O O . ALA A 1 98 ? -9.953 -11.305 4.232 1.00 73.19 98 ALA A O 1
ATOM 780 N N . PHE A 1 99 ? -7.760 -11.769 4.181 1.00 75.12 99 PHE A N 1
ATOM 781 C CA . PHE A 1 99 ? -7.543 -11.572 2.748 1.00 75.12 99 PHE A CA 1
ATOM 782 C C . PHE A 1 99 ? -7.311 -12.880 1.976 1.00 75.12 99 PHE A C 1
ATOM 784 O O . PHE A 1 99 ? -7.035 -12.827 0.779 1.00 75.12 99 PHE A O 1
ATOM 791 N N . ASN A 1 100 ? -7.411 -14.042 2.627 1.00 69.31 100 ASN A N 1
ATOM 792 C CA . ASN A 1 100 ? -7.384 -15.336 1.957 1.00 69.31 100 ASN A CA 1
ATOM 793 C C . ASN A 1 100 ? -8.828 -15.758 1.649 1.00 69.31 100 ASN A C 1
ATOM 795 O O . ASN A 1 100 ? -9.592 -16.075 2.558 1.00 69.31 100 ASN A O 1
ATOM 799 N N . TYR A 1 101 ? -9.219 -15.698 0.376 1.00 58.88 101 TYR A N 1
ATOM 800 C CA . TYR A 1 101 ? -10.504 -16.221 -0.088 1.00 58.88 101 TYR A CA 1
ATOM 801 C C . TYR A 1 101 ? -10.266 -17.650 -0.584 1.00 58.88 101 TYR A C 1
ATOM 803 O O . TYR A 1 101 ? -9.612 -17.834 -1.611 1.00 58.88 101 TYR A O 1
ATOM 811 N N . VAL A 1 102 ? -10.751 -18.634 0.179 1.00 55.53 102 VAL A N 1
ATOM 812 C CA . VAL A 1 102 ? -10.855 -20.040 -0.249 1.00 55.53 102 VAL A CA 1
ATOM 813 C C . VAL A 1 102 ? -12.126 -20.218 -1.070 1.00 55.53 102 VAL A C 1
ATOM 815 O O . VAL A 1 102 ? -13.163 -19.641 -0.663 1.00 55.53 102 VAL A O 1
#

Foldseek 3Di:
DVVVVVVVVVVVVPDDDDDFDWDWDKKFKFAPPDDPPPTHGPDDIPDDDDDDDLHDIDMDIDIDGPDPDDDDPPDFDWDAPDPVDPIDGQDCPDPPHPNNDD

Sequence (102 aa):
MKKLLLFAFLLLASYSNVFAYLTQGHFRWRNNDGTETTATWKAGQDTAIKITDHKAIRLRIEISNSNNIVKNNGRELQYATSVNGPWSTISNASEINAFNYV

Radius of gyration: 22.5 Å; chains: 1; bounding box: 71×35×35 Å

Secondary structure (DSSP, 8-state):
-HHHHHHHHHHHHT-------EEEEEEEEEESSS-TTTPPBSS-TT------S---EEEEEEEEE-SSS--------EE-SSTT---EE--TT-TT-TT---

pLDDT: mean 84.72, std 10.24, range [55.53, 97.62]